Protein AF-A0A1Y2QG91-F1 (afdb_monomer_lite)

Structure (mmCIF, N/CA/C/O backbone):
data_AF-A0A1Y2QG91-F1
#
_entry.id   AF-A0A1Y2QG91-F1
#
loop_
_atom_site.group_PDB
_atom_site.id
_atom_site.type_symbol
_atom_site.label_atom_id
_atom_site.label_alt_id
_atom_site.label_comp_id
_atom_site.label_asym_id
_atom_site.label_entity_id
_atom_site.label_seq_id
_atom_site.pdbx_PDB_ins_code
_atom_site.Cartn_x
_atom_site.Cartn_y
_atom_site.Cartn_z
_atom_site.occupancy
_atom_site.B_iso_or_equiv
_atom_site.auth_seq_id
_atom_site.auth_comp_id
_atom_site.auth_asym_id
_atom_site.auth_atom_id
_atom_site.pdbx_PDB_model_num
ATOM 1 N N . MET A 1 1 ? 76.508 -3.876 62.300 1.00 39.12 1 MET A N 1
ATOM 2 C CA . MET A 1 1 ? 76.891 -2.492 61.946 1.00 39.12 1 MET A CA 1
ATOM 3 C C . MET A 1 1 ? 76.241 -2.135 60.609 1.00 39.12 1 MET A C 1
ATOM 5 O O . MET A 1 1 ? 76.324 -2.942 59.696 1.00 39.12 1 MET A O 1
ATOM 9 N N . HIS A 1 2 ? 75.529 -0.997 60.575 1.00 61.28 2 HIS A N 1
ATOM 10 C CA . HIS A 1 2 ? 74.931 -0.256 59.430 1.00 61.28 2 HIS A CA 1
ATOM 11 C C . HIS A 1 2 ? 75.944 0.043 58.288 1.00 61.28 2 HIS A C 1
ATOM 13 O O . HIS A 1 2 ? 77.131 -0.110 58.579 1.00 61.28 2 HIS A O 1
ATOM 19 N N . PRO A 1 3 ? 75.594 0.631 57.103 1.00 58.25 3 PRO A N 1
ATOM 20 C CA . PRO A 1 3 ? 74.303 0.960 56.439 1.00 58.25 3 PRO A CA 1
ATOM 21 C C . PRO A 1 3 ? 74.219 0.541 54.922 1.00 58.25 3 PRO A C 1
ATOM 23 O O . PRO A 1 3 ? 75.183 -0.003 54.388 1.00 58.25 3 PRO A O 1
ATOM 26 N N . PRO A 1 4 ? 73.090 0.809 54.212 1.00 69.50 4 PRO A N 1
ATOM 27 C CA . PRO A 1 4 ? 72.874 0.541 52.770 1.00 69.50 4 PRO A CA 1
ATOM 28 C C . PRO A 1 4 ? 73.442 1.645 51.844 1.00 69.50 4 PRO A C 1
ATOM 30 O O . PRO A 1 4 ? 73.833 2.702 52.341 1.00 69.50 4 PRO A O 1
ATOM 33 N N . PRO A 1 5 ? 73.500 1.441 50.510 1.00 60.12 5 PRO A N 1
ATOM 34 C CA . PRO A 1 5 ? 72.629 2.205 49.581 1.00 60.12 5 PRO A CA 1
ATOM 35 C C . PRO A 1 5 ? 72.340 1.437 48.261 1.00 60.12 5 PRO A C 1
ATOM 37 O O . PRO A 1 5 ? 72.948 0.414 47.991 1.00 60.12 5 PRO A O 1
ATOM 40 N N . LEU A 1 6 ? 71.508 1.835 47.303 1.00 56.88 6 LEU A N 1
ATOM 41 C CA . LEU A 1 6 ? 70.376 2.744 47.152 1.00 56.88 6 LEU A CA 1
ATOM 42 C C . LEU A 1 6 ? 69.718 2.299 45.837 1.00 56.88 6 LEU A C 1
ATOM 44 O O . LEU A 1 6 ? 70.398 1.931 44.879 1.00 56.88 6 LEU A O 1
ATOM 48 N N . SER A 1 7 ? 68.393 2.383 45.810 1.00 61.84 7 SER A N 1
ATOM 49 C CA . SER A 1 7 ? 67.563 2.365 44.609 1.00 61.84 7 SER A CA 1
ATOM 50 C C . SER A 1 7 ? 68.173 3.211 43.482 1.00 61.84 7 SER A C 1
ATOM 52 O O . SER A 1 7 ? 68.299 4.429 43.623 1.00 61.84 7 SER A O 1
ATOM 54 N N . GLN A 1 8 ? 68.523 2.583 42.356 1.00 50.44 8 GLN A N 1
ATOM 55 C CA . GLN A 1 8 ? 68.697 3.295 41.093 1.00 50.44 8 GLN A CA 1
ATOM 56 C C . GLN A 1 8 ? 67.371 3.252 40.343 1.00 50.44 8 GLN A C 1
ATOM 58 O O . GLN A 1 8 ? 66.987 2.241 39.757 1.00 50.44 8 GLN A O 1
ATOM 63 N N . GLY A 1 9 ? 66.657 4.375 40.400 1.00 50.38 9 GLY A N 1
ATOM 64 C CA . GLY A 1 9 ? 65.485 4.611 39.578 1.00 50.38 9 GLY A CA 1
ATOM 65 C C . GLY A 1 9 ? 65.847 4.493 38.101 1.00 50.38 9 GLY A C 1
ATOM 66 O O . GLY A 1 9 ? 66.672 5.252 37.591 1.00 50.38 9 GLY A O 1
ATOM 67 N N . THR A 1 10 ? 65.206 3.554 37.406 1.00 52.31 10 THR A N 1
ATOM 68 C CA . THR A 1 10 ? 65.198 3.524 35.945 1.00 52.31 10 THR A CA 1
ATOM 69 C C . THR A 1 10 ? 64.442 4.751 35.451 1.00 52.31 10 THR A C 1
ATOM 71 O O . THR A 1 10 ? 63.214 4.820 35.429 1.00 52.31 10 THR A O 1
ATOM 74 N N . VAL A 1 11 ? 65.234 5.756 35.107 1.00 50.78 11 VAL A N 1
ATOM 75 C CA . VAL A 1 11 ? 64.843 6.972 34.414 1.00 50.78 11 VAL A CA 1
ATOM 76 C C . VAL A 1 11 ? 64.274 6.652 33.029 1.00 50.78 11 VAL A C 1
ATOM 78 O O . VAL A 1 11 ? 64.921 6.049 32.185 1.00 50.78 11 VAL A O 1
ATOM 81 N N . MET A 1 12 ? 63.037 7.108 32.843 1.00 36.38 12 MET A N 1
ATOM 82 C CA . MET A 1 12 ? 62.461 7.738 31.650 1.00 36.38 12 MET A CA 1
ATOM 83 C C . MET A 1 12 ? 62.602 7.091 30.258 1.00 36.38 12 MET A C 1
ATOM 85 O O . MET A 1 12 ? 63.625 7.178 29.598 1.00 36.38 12 MET A O 1
ATOM 89 N N . LYS A 1 13 ? 61.407 6.744 29.757 1.00 45.72 13 LYS A N 1
ATOM 90 C CA . LYS A 1 13 ? 60.770 7.217 28.510 1.00 45.72 13 LYS A CA 1
ATOM 91 C C . LYS A 1 13 ? 61.374 6.838 27.144 1.00 45.72 13 LYS A C 1
ATOM 93 O O . LYS A 1 13 ? 62.510 7.129 26.813 1.00 45.72 13 LYS A O 1
ATOM 98 N N . LEU A 1 14 ? 60.403 6.495 26.290 1.00 42.97 14 LEU A N 1
ATOM 99 C CA . LEU A 1 14 ? 60.292 6.821 24.865 1.00 42.97 14 LEU A CA 1
ATOM 100 C C . LEU A 1 14 ? 60.845 5.786 23.879 1.00 42.97 14 LEU A C 1
ATOM 102 O O . LEU A 1 14 ? 62.000 5.821 23.486 1.00 42.97 14 LEU A O 1
ATOM 106 N N . ALA A 1 15 ? 59.942 4.952 23.368 1.00 42.81 15 ALA A N 1
ATOM 107 C CA . ALA A 1 15 ? 59.682 4.878 21.931 1.00 42.81 15 ALA A CA 1
ATOM 108 C C . ALA A 1 15 ? 58.481 3.955 21.708 1.00 42.81 15 ALA A C 1
ATOM 110 O O . ALA A 1 15 ? 58.620 2.743 21.554 1.00 42.81 15 ALA A O 1
ATOM 111 N N . ALA A 1 16 ? 57.283 4.537 21.685 1.00 46.66 16 ALA A N 1
ATOM 112 C CA . ALA A 1 16 ? 56.119 3.879 21.113 1.00 46.66 16 ALA A CA 1
ATOM 113 C C . ALA A 1 16 ? 56.346 3.736 19.599 1.00 46.66 16 ALA A C 1
ATOM 115 O O . ALA A 1 16 ? 55.945 4.587 18.811 1.00 46.66 16 ALA A O 1
ATOM 116 N N . ARG A 1 17 ? 57.038 2.674 19.180 1.00 47.66 17 ARG A N 1
ATOM 117 C CA . ARG A 1 17 ? 56.999 2.210 17.791 1.00 47.66 17 ARG A CA 1
ATOM 118 C C . ARG A 1 17 ? 55.769 1.327 17.678 1.00 47.66 17 ARG A C 1
ATOM 120 O O . ARG A 1 17 ? 55.836 0.119 17.883 1.00 47.66 17 ARG A O 1
ATOM 127 N N . ALA A 1 18 ? 54.630 1.966 17.431 1.00 56.25 18 ALA A N 1
ATOM 128 C CA . ALA A 1 18 ? 53.422 1.272 17.025 1.00 56.25 18 ALA A CA 1
ATOM 129 C C . ALA A 1 18 ? 53.731 0.538 15.713 1.00 56.25 18 ALA A C 1
ATOM 131 O O . ALA A 1 18 ? 53.834 1.147 14.649 1.00 56.25 18 ALA A O 1
ATOM 132 N N . PHE A 1 19 ? 53.942 -0.773 15.806 1.00 51.28 19 PHE A N 1
ATOM 133 C CA . PHE A 1 19 ? 53.908 -1.658 14.656 1.00 51.28 19 PHE A CA 1
ATOM 134 C C . PHE A 1 19 ? 52.470 -1.663 14.147 1.00 51.28 19 PHE A C 1
ATOM 136 O O . PHE A 1 19 ? 51.598 -2.320 14.717 1.00 51.28 19 PHE A O 1
ATOM 143 N N . ALA A 1 20 ? 52.235 -0.878 13.096 1.00 56.22 20 ALA A N 1
ATOM 144 C CA . ALA A 1 20 ? 51.034 -0.906 12.281 1.00 56.22 20 ALA A CA 1
ATOM 145 C C . ALA A 1 20 ? 50.854 -2.320 11.712 1.00 56.22 20 ALA A C 1
ATOM 147 O O . ALA A 1 20 ? 51.327 -2.651 10.628 1.00 56.22 20 ALA A O 1
ATOM 148 N N . SER A 1 21 ? 50.191 -3.168 12.489 1.00 55.06 21 SER A N 1
ATOM 149 C CA . SER A 1 21 ? 49.700 -4.462 12.046 1.00 55.06 21 SER A CA 1
ATOM 150 C C . SER A 1 21 ? 48.292 -4.207 11.537 1.00 55.06 21 SER A C 1
ATOM 152 O O . SER A 1 21 ? 47.344 -4.128 12.315 1.00 55.06 21 SER A O 1
ATOM 154 N N . LEU A 1 22 ? 48.182 -3.978 10.230 1.00 59.31 22 LEU A N 1
ATOM 155 C CA . LEU A 1 22 ? 46.922 -3.916 9.500 1.00 59.31 22 LEU A CA 1
ATOM 156 C C . LEU A 1 22 ? 46.243 -5.289 9.602 1.00 59.31 22 LEU A C 1
ATOM 158 O O . LEU A 1 22 ? 46.454 -6.168 8.771 1.00 59.31 22 LEU A O 1
ATOM 162 N N . VAL A 1 23 ? 45.464 -5.494 10.663 1.00 63.22 23 VAL A N 1
ATOM 163 C CA . VAL A 1 23 ? 44.579 -6.650 10.788 1.00 63.22 23 VAL A CA 1
ATOM 164 C C . VAL A 1 23 ? 43.371 -6.374 9.901 1.00 63.22 23 VAL A C 1
ATOM 166 O O . VAL A 1 23 ? 42.498 -5.575 10.233 1.00 63.22 23 VAL A O 1
ATOM 169 N N . LEU A 1 24 ? 43.363 -7.012 8.734 1.00 55.59 24 LEU A N 1
ATOM 170 C CA . LEU A 1 24 ? 42.239 -7.051 7.809 1.00 55.59 24 LEU A CA 1
ATOM 171 C C . LEU A 1 24 ? 41.059 -7.761 8.498 1.00 55.59 24 LEU A C 1
ATOM 173 O O . LEU A 1 24 ? 40.981 -8.988 8.508 1.00 55.59 24 LEU A O 1
ATOM 177 N N . VAL A 1 25 ? 40.158 -6.995 9.120 1.00 61.69 25 VAL A N 1
ATOM 178 C CA . VAL A 1 25 ? 38.905 -7.516 9.685 1.00 61.69 25 VAL A CA 1
ATOM 179 C C . VAL A 1 25 ? 37.984 -7.915 8.533 1.00 61.69 25 VAL A C 1
ATOM 181 O O . VAL A 1 25 ? 37.267 -7.097 7.962 1.00 61.69 25 VAL A O 1
ATOM 184 N N . GLY A 1 26 ? 38.010 -9.197 8.181 1.00 59.03 26 GLY A N 1
ATOM 185 C CA . GLY A 1 26 ? 36.961 -9.832 7.396 1.00 59.03 26 GLY A CA 1
ATOM 186 C C . GLY A 1 26 ? 35.796 -10.209 8.305 1.00 59.03 26 GLY A C 1
ATOM 187 O O . GLY A 1 26 ? 35.839 -11.271 8.903 1.00 59.03 26 GLY A O 1
ATOM 188 N N . MET A 1 27 ? 34.786 -9.343 8.421 1.00 62.25 27 MET A N 1
ATOM 189 C CA . MET A 1 27 ? 33.430 -9.645 8.923 1.00 62.25 27 MET A CA 1
ATOM 190 C C . MET A 1 27 ? 32.502 -8.472 8.544 1.00 62.25 27 MET A C 1
ATOM 192 O O . MET A 1 27 ? 32.074 -7.692 9.387 1.00 62.25 27 MET A O 1
ATOM 196 N N . ALA A 1 2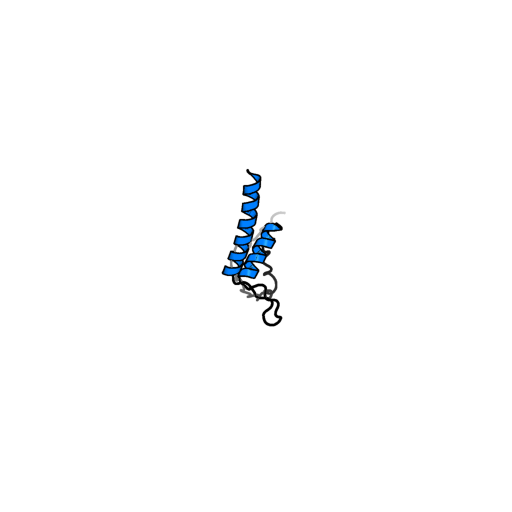8 ? 32.208 -8.300 7.255 1.00 56.62 28 ALA A N 1
ATOM 197 C CA . ALA A 1 28 ? 31.220 -7.324 6.786 1.00 56.62 28 ALA A CA 1
ATOM 198 C C . ALA A 1 28 ? 30.165 -8.050 5.942 1.00 56.62 28 ALA A C 1
ATOM 200 O O . ALA A 1 28 ? 30.187 -7.986 4.719 1.00 56.62 28 ALA A O 1
ATOM 201 N N . GLY A 1 29 ? 29.293 -8.822 6.598 1.00 57.28 29 GLY A N 1
ATOM 202 C CA . GLY A 1 29 ? 28.288 -9.635 5.899 1.00 57.28 29 GLY A CA 1
ATOM 203 C C . GLY A 1 29 ? 26.904 -9.728 6.542 1.00 57.28 29 GLY A C 1
ATOM 204 O O . GLY A 1 29 ? 26.007 -10.277 5.916 1.00 57.28 29 GLY A O 1
ATOM 205 N N . ALA A 1 30 ? 26.677 -9.211 7.754 1.00 60.91 30 ALA A N 1
ATOM 206 C CA . ALA A 1 30 ? 25.385 -9.389 8.422 1.00 60.91 30 ALA A CA 1
ATOM 207 C C . ALA A 1 30 ? 25.073 -8.263 9.415 1.00 60.91 30 ALA A C 1
ATOM 209 O O . ALA A 1 30 ? 25.218 -8.459 10.613 1.00 60.91 30 ALA A O 1
ATOM 210 N N . ALA A 1 31 ? 24.655 -7.084 8.943 1.00 58.06 31 ALA A N 1
ATOM 211 C CA . ALA A 1 31 ? 23.961 -6.110 9.799 1.00 58.06 31 ALA A CA 1
ATOM 212 C C . ALA A 1 31 ? 23.326 -4.965 8.993 1.00 58.06 31 ALA A C 1
ATOM 214 O O . ALA A 1 31 ? 23.616 -3.806 9.245 1.00 58.06 31 ALA A O 1
ATOM 215 N N . MET A 1 32 ? 22.464 -5.251 8.018 1.00 57.69 32 MET A N 1
ATOM 216 C CA . MET A 1 32 ? 21.551 -4.228 7.477 1.00 57.69 32 MET A CA 1
ATOM 217 C C . MET A 1 32 ? 20.124 -4.786 7.433 1.00 57.69 32 MET A C 1
ATOM 219 O O . MET A 1 32 ? 19.434 -4.711 6.425 1.00 57.69 32 MET A O 1
ATOM 223 N N . ALA A 1 33 ? 19.667 -5.378 8.537 1.00 57.50 33 ALA A N 1
ATOM 224 C CA . ALA A 1 33 ? 18.241 -5.371 8.833 1.00 57.50 33 ALA A CA 1
ATOM 225 C C . ALA A 1 33 ? 17.970 -4.038 9.539 1.00 57.50 33 ALA A C 1
ATOM 227 O O . ALA A 1 33 ? 17.992 -3.970 10.767 1.00 57.50 33 ALA A O 1
ATOM 228 N N . GLN A 1 34 ? 17.816 -2.952 8.769 1.00 60.34 34 GLN A N 1
ATOM 229 C CA . GLN A 1 34 ? 17.231 -1.726 9.306 1.00 60.34 34 GLN A CA 1
ATOM 230 C C . GLN A 1 34 ? 15.874 -2.126 9.891 1.00 60.34 34 GLN A C 1
ATOM 232 O O . GLN A 1 34 ? 14.971 -2.531 9.159 1.00 60.34 34 GLN A O 1
ATOM 237 N N . SER A 1 35 ? 15.742 -2.055 11.210 1.00 57.06 35 SER A N 1
ATOM 238 C CA . SER A 1 35 ? 14.471 -2.152 11.912 1.00 57.06 35 SER A CA 1
ATOM 239 C C . SER A 1 35 ? 13.603 -0.975 11.469 1.00 57.06 35 SER A C 1
ATOM 241 O O . SER A 1 35 ? 13.630 0.101 12.063 1.00 57.06 35 SER A O 1
ATOM 243 N N . ALA A 1 36 ? 12.875 -1.151 10.363 1.00 67.25 36 ALA A N 1
ATOM 244 C CA . ALA A 1 36 ? 11.850 -0.206 9.961 1.00 67.25 36 ALA A CA 1
ATOM 245 C C . ALA A 1 36 ? 10.828 -0.116 11.107 1.00 67.25 36 ALA A C 1
ATOM 247 O O . ALA A 1 36 ? 10.466 -1.158 11.668 1.00 67.25 36 ALA A O 1
ATOM 248 N N . PRO A 1 37 ? 10.385 1.095 11.494 1.00 66.50 37 PRO A N 1
ATOM 249 C CA . PRO A 1 37 ? 9.329 1.232 12.485 1.00 66.50 37 PRO A CA 1
ATOM 250 C C . PRO A 1 37 ? 8.127 0.390 12.051 1.00 66.50 37 PRO A C 1
ATOM 252 O O . PRO A 1 37 ? 7.782 0.353 10.866 1.00 66.50 37 PRO A O 1
ATOM 255 N N . ALA A 1 38 ? 7.532 -0.327 13.007 1.00 72.62 38 ALA A N 1
ATOM 256 C CA . ALA A 1 38 ? 6.367 -1.153 12.733 1.00 72.62 38 ALA A CA 1
ATOM 257 C C . ALA A 1 38 ? 5.277 -0.283 12.080 1.00 72.62 38 ALA A C 1
ATOM 259 O O . ALA A 1 38 ? 5.056 0.843 12.532 1.00 72.62 38 ALA A O 1
ATOM 260 N N . PRO A 1 39 ? 4.619 -0.758 11.008 1.00 75.94 39 PRO A N 1
ATOM 261 C CA . PRO A 1 39 ? 3.581 0.021 10.356 1.00 75.94 39 PRO A CA 1
ATOM 262 C C . PRO A 1 39 ? 2.436 0.283 11.340 1.00 75.94 39 PRO A C 1
ATOM 264 O O . PRO A 1 39 ? 1.966 -0.636 12.012 1.00 75.94 39 PRO A O 1
ATOM 267 N N . GLU A 1 40 ? 1.979 1.534 11.398 1.00 83.94 40 GLU A N 1
ATOM 268 C CA . GLU A 1 40 ? 0.800 1.924 12.176 1.00 83.94 40 GLU A CA 1
ATOM 269 C C . GLU A 1 40 ? -0.415 1.053 11.797 1.00 83.94 40 GLU A C 1
ATOM 271 O O . GLU A 1 40 ? -0.626 0.767 10.607 1.00 83.94 40 GLU A O 1
ATOM 276 N N . PRO A 1 41 ? -1.240 0.626 12.772 1.00 89.94 41 PRO A N 1
ATOM 277 C CA . PRO A 1 41 ? -2.402 -0.204 12.494 1.00 89.94 41 PRO A CA 1
ATOM 278 C C . PRO A 1 41 ? -3.411 0.552 11.623 1.00 89.94 41 PRO A C 1
ATOM 280 O O . PRO A 1 41 ? -3.846 1.658 11.943 1.00 89.94 41 PRO A O 1
ATOM 283 N N . LYS A 1 42 ? -3.829 -0.071 10.516 1.00 91.69 42 LYS A N 1
ATOM 284 C CA . LYS A 1 42 ? -4.825 0.499 9.601 1.00 91.69 42 LYS A CA 1
ATOM 285 C C . LYS A 1 42 ? -6.242 0.106 10.003 1.00 91.69 42 LYS A C 1
ATOM 287 O O . LYS A 1 42 ? -6.540 -1.049 10.296 1.00 91.69 42 LYS A O 1
ATOM 292 N N . THR A 1 43 ? -7.153 1.067 9.936 1.00 94.44 43 THR A N 1
ATOM 293 C CA . THR A 1 43 ? -8.594 0.834 10.054 1.00 94.44 43 THR A CA 1
ATOM 294 C C . THR A 1 43 ? -9.150 0.170 8.793 1.00 94.44 43 THR A C 1
ATOM 296 O O . THR A 1 43 ? -8.625 0.335 7.692 1.00 94.44 43 THR A O 1
ATOM 299 N N . ARG A 1 44 ? -10.295 -0.515 8.914 1.00 95.31 44 ARG A N 1
ATOM 300 C CA 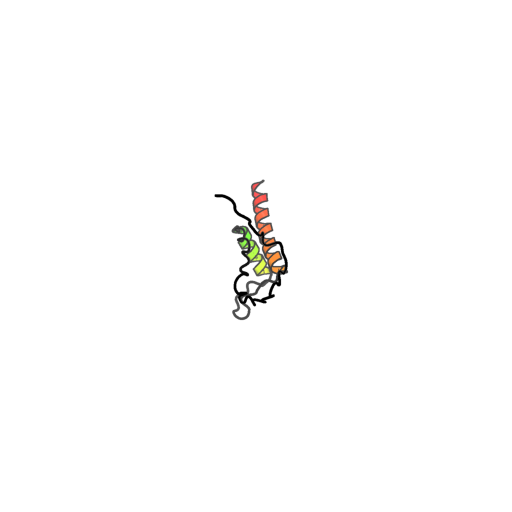. ARG A 1 44 ? -10.983 -1.109 7.754 1.00 95.31 44 ARG A CA 1
ATOM 301 C C . ARG A 1 44 ? -11.321 -0.078 6.669 1.00 95.31 44 ARG A C 1
ATOM 303 O O . ARG A 1 44 ? -11.198 -0.383 5.490 1.00 95.31 44 ARG A O 1
ATOM 310 N N . ALA A 1 45 ? -11.722 1.132 7.063 1.00 94.69 45 ALA A N 1
ATOM 311 C CA . ALA A 1 45 ? -12.036 2.208 6.125 1.00 94.69 45 ALA A CA 1
ATOM 312 C C . ALA A 1 45 ? -10.797 2.658 5.333 1.00 94.69 45 ALA A C 1
ATOM 314 O O . ALA A 1 45 ? -10.886 2.817 4.119 1.00 94.69 45 ALA A O 1
ATOM 315 N N . GLN A 1 46 ? -9.643 2.788 5.999 1.00 96.00 46 GLN A N 1
ATOM 316 C CA . GLN A 1 46 ? -8.365 3.071 5.337 1.00 96.00 46 GLN A CA 1
ATOM 317 C C . GLN A 1 46 ? -8.014 1.984 4.321 1.00 96.00 46 GLN A C 1
ATOM 319 O O . GLN A 1 46 ? -7.760 2.303 3.167 1.00 96.00 46 GLN A O 1
ATOM 324 N N . VAL A 1 47 ? -8.065 0.709 4.723 1.00 96.56 47 VAL A N 1
ATOM 325 C CA . VAL A 1 47 ? -7.719 -0.420 3.841 1.00 96.56 47 VAL A CA 1
ATOM 326 C C . VAL A 1 47 ? -8.616 -0.463 2.601 1.00 96.56 47 VAL A C 1
ATOM 328 O O . VAL A 1 47 ? -8.122 -0.647 1.493 1.00 96.56 47 VAL A O 1
ATOM 331 N N . VAL A 1 48 ? -9.927 -0.263 2.760 1.00 97.44 48 VAL A N 1
ATOM 332 C CA . VAL A 1 48 ? -10.859 -0.246 1.621 1.00 97.44 48 VAL A CA 1
ATOM 333 C C . VAL A 1 48 ? -10.563 0.924 0.683 1.00 97.44 48 VAL A C 1
ATOM 335 O O . VAL A 1 48 ? -10.531 0.725 -0.528 1.00 97.44 48 VAL A O 1
ATOM 338 N N . ALA A 1 49 ? -10.315 2.122 1.215 1.00 97.62 49 ALA A N 1
ATOM 339 C CA . ALA A 1 49 ? -10.001 3.291 0.396 1.00 97.62 49 ALA A CA 1
ATOM 340 C C . ALA A 1 49 ? -8.679 3.125 -0.372 1.00 97.62 49 ALA A C 1
ATOM 342 O O . ALA A 1 49 ? -8.628 3.398 -1.569 1.00 97.62 49 ALA A O 1
ATOM 343 N N . GLU A 1 50 ? -7.640 2.612 0.288 1.00 97.19 50 GLU A N 1
ATOM 344 C CA . GLU A 1 50 ? -6.362 2.276 -0.346 1.00 97.19 50 GLU A CA 1
ATOM 345 C C . GLU A 1 50 ? -6.535 1.238 -1.464 1.00 97.19 50 GLU A C 1
ATOM 347 O O . GLU A 1 50 ? -6.010 1.408 -2.563 1.00 97.19 50 GLU A O 1
ATOM 352 N N . MET A 1 51 ? -7.310 0.178 -1.215 1.00 96.25 51 MET A N 1
ATOM 353 C CA . MET A 1 51 ? -7.558 -0.879 -2.197 1.00 96.25 51 MET A CA 1
ATOM 354 C C . MET A 1 51 ? -8.332 -0.367 -3.421 1.00 96.25 51 MET A C 1
ATOM 356 O O . MET A 1 51 ? -8.024 -0.744 -4.552 1.00 96.25 51 MET A O 1
ATOM 360 N N . LEU A 1 52 ? -9.328 0.499 -3.220 1.00 97.38 52 LEU A N 1
ATOM 361 C CA . LEU A 1 52 ? -10.066 1.122 -4.322 1.00 97.38 52 LEU A CA 1
ATOM 362 C C . LEU A 1 52 ? -9.154 2.003 -5.181 1.00 97.38 52 LEU A C 1
ATOM 364 O O . LEU A 1 52 ? -9.245 1.955 -6.407 1.00 97.38 52 LEU A O 1
ATOM 368 N N . GLU A 1 53 ? -8.248 2.752 -4.554 1.00 97.81 53 GLU A N 1
ATOM 369 C CA . GLU A 1 53 ? -7.278 3.576 -5.272 1.00 97.81 53 GLU A CA 1
ATOM 370 C C . GLU A 1 53 ? -6.271 2.716 -6.049 1.00 97.81 53 GLU A C 1
ATOM 372 O O . GLU A 1 53 ? -6.027 2.966 -7.228 1.00 97.81 53 GLU A O 1
ATOM 377 N N . ALA A 1 54 ? -5.769 1.631 -5.452 1.00 96.19 54 ALA A N 1
ATOM 378 C CA . ALA A 1 54 ? -4.900 0.678 -6.142 1.00 96.19 54 ALA A CA 1
ATOM 379 C C . ALA A 1 54 ? -5.587 0.050 -7.370 1.00 96.19 54 ALA A C 1
ATOM 381 O O . ALA A 1 54 ? -4.967 -0.114 -8.423 1.00 96.19 54 ALA A O 1
ATOM 382 N N . ARG A 1 55 ? -6.889 -0.253 -7.271 1.00 94.38 55 ARG A N 1
ATOM 383 C CA . A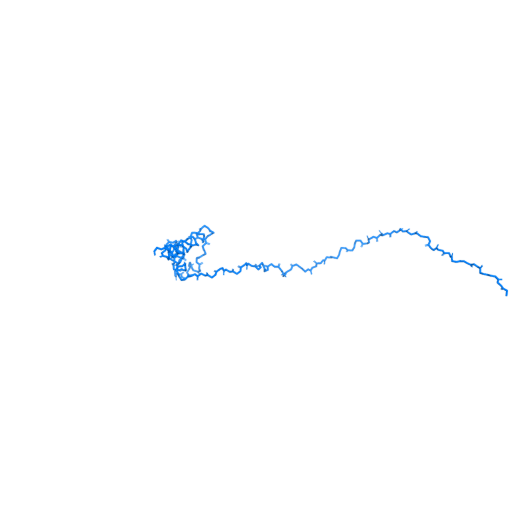RG A 1 55 ? -7.691 -0.705 -8.417 1.00 94.38 55 ARG A CA 1
ATOM 384 C C . ARG A 1 55 ? -7.815 0.383 -9.485 1.00 94.38 55 ARG A C 1
ATOM 386 O O . ARG A 1 55 ? -7.652 0.074 -10.662 1.00 94.38 55 ARG A O 1
ATOM 393 N N . ARG A 1 56 ? -8.083 1.636 -9.100 1.00 96.38 56 ARG A N 1
ATOM 394 C CA . ARG A 1 56 ? -8.179 2.783 -10.025 1.00 96.38 56 ARG A CA 1
ATOM 395 C C . ARG A 1 56 ? -6.880 2.998 -10.807 1.00 96.38 56 ARG A C 1
ATOM 397 O O . ARG A 1 56 ? -6.930 3.363 -11.977 1.00 96.38 56 ARG A O 1
ATOM 404 N N . LEU A 1 57 ? -5.740 2.747 -10.166 1.00 95.50 57 LEU A N 1
ATOM 405 C CA . LEU A 1 57 ? -4.405 2.815 -10.765 1.00 95.50 57 LEU A CA 1
ATOM 406 C C . LEU A 1 57 ? -4.053 1.590 -11.630 1.00 95.50 57 LEU A C 1
ATOM 408 O O . LEU A 1 57 ? -2.985 1.558 -12.230 1.00 95.50 57 LEU A O 1
ATOM 412 N N . GLY A 1 58 ? -4.921 0.575 -11.710 1.00 92.94 58 GLY A N 1
ATOM 413 C CA . GLY A 1 58 ? -4.654 -0.639 -12.488 1.00 92.94 58 GLY A CA 1
ATOM 414 C C . GLY A 1 58 ? -3.573 -1.541 -11.882 1.00 92.94 58 GLY A C 1
ATOM 415 O O . GLY A 1 58 ? -2.986 -2.357 -12.588 1.00 92.94 58 GLY A O 1
ATOM 416 N N . LEU A 1 59 ? -3.302 -1.406 -10.579 1.00 93.50 59 LEU A N 1
ATOM 417 C CA . LEU A 1 59 ? -2.273 -2.181 -9.872 1.00 93.50 59 LEU A CA 1
ATOM 418 C C . LEU A 1 59 ? -2.779 -3.551 -9.396 1.00 93.50 59 LEU A C 1
ATOM 420 O O . LEU A 1 59 ? -1.987 -4.404 -9.012 1.00 93.50 59 LEU A O 1
ATOM 424 N N . MET A 1 60 ? -4.095 -3.773 -9.423 1.00 90.56 60 MET A N 1
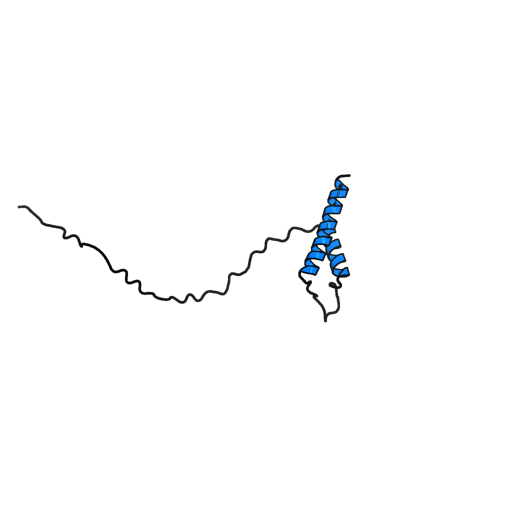ATOM 425 C CA . MET A 1 60 ? -4.732 -5.039 -9.045 1.00 90.56 60 MET A CA 1
ATOM 426 C C . MET A 1 60 ? -5.011 -5.917 -10.272 1.00 90.56 60 MET A C 1
ATOM 428 O O . MET A 1 60 ? -6.155 -6.309 -10.509 1.00 90.56 60 MET A O 1
ATOM 432 N N . ASP A 1 61 ? -3.979 -6.182 -11.072 1.00 83.75 61 ASP A N 1
ATOM 433 C CA . ASP A 1 61 ? -4.062 -7.152 -12.166 1.00 83.75 61 ASP A CA 1
ATOM 434 C C . ASP A 1 61 ? -4.058 -8.582 -11.598 1.00 83.75 61 ASP A C 1
ATOM 436 O O . ASP A 1 61 ? -3.338 -8.879 -10.645 1.00 83.75 61 ASP A O 1
ATOM 440 N N . THR A 1 62 ? -4.884 -9.462 -12.158 1.00 82.75 62 THR A N 1
ATOM 441 C CA . THR A 1 62 ? -4.979 -10.879 -11.768 1.00 82.75 62 THR A CA 1
ATOM 442 C C . THR A 1 62 ? -4.362 -11.814 -12.804 1.00 82.75 62 THR A C 1
ATOM 444 O O . THR A 1 62 ? -4.368 -13.028 -12.604 1.00 82.75 62 THR A O 1
ATOM 447 N N . GLN A 1 63 ? -3.867 -11.284 -13.926 1.00 86.25 63 GLN A N 1
ATOM 448 C CA . GLN A 1 63 ? -3.152 -12.067 -14.928 1.00 86.25 63 GLN A CA 1
ATOM 449 C C . GLN A 1 63 ? -1.770 -12.455 -14.391 1.00 86.25 63 GLN A C 1
ATOM 451 O O . GLN A 1 63 ? -1.021 -11.606 -13.908 1.00 86.25 63 GLN A O 1
ATOM 456 N N . VAL A 1 64 ? -1.422 -13.740 -14.500 1.00 81.56 64 VAL A N 1
ATOM 457 C CA . VAL A 1 64 ? -0.173 -14.301 -13.948 1.00 81.56 64 VAL A CA 1
ATOM 458 C C . VAL A 1 64 ? 1.069 -13.594 -14.504 1.00 81.56 64 VAL A C 1
ATOM 460 O O . VAL A 1 64 ? 2.020 -13.372 -13.766 1.00 81.56 64 VAL A O 1
ATOM 463 N N . GLU A 1 65 ? 1.033 -13.176 -15.771 1.00 86.44 65 GLU A N 1
ATOM 464 C CA . GLU A 1 65 ? 2.152 -12.523 -16.469 1.00 86.44 65 GLU A CA 1
ATOM 465 C C . GLU A 1 65 ? 2.544 -11.158 -15.871 1.00 86.44 65 GLU A C 1
ATOM 467 O O . GLU A 1 65 ? 3.675 -10.708 -16.015 1.00 86.44 65 GLU A O 1
ATOM 472 N N . ASN A 1 66 ? 1.612 -10.481 -15.196 1.00 81.81 66 ASN A N 1
ATOM 473 C CA . ASN A 1 66 ? 1.773 -9.097 -14.740 1.00 81.81 66 ASN A CA 1
ATOM 474 C C . ASN A 1 66 ? 1.535 -8.952 -13.226 1.00 81.81 66 ASN A C 1
ATOM 476 O O . ASN A 1 66 ? 1.283 -7.852 -12.726 1.00 81.81 66 ASN A O 1
ATOM 480 N N . TYR A 1 67 ? 1.602 -10.069 -12.492 1.00 84.44 67 TYR A N 1
ATOM 481 C CA . TYR A 1 67 ? 1.401 -10.123 -11.049 1.00 84.44 67 TYR A CA 1
ATOM 482 C C . TYR A 1 67 ? 2.665 -10.612 -10.315 1.00 84.44 67 TYR A C 1
ATOM 484 O O . TYR A 1 67 ? 3.224 -11.644 -10.684 1.00 84.44 67 TYR A O 1
ATOM 492 N N . PRO A 1 68 ? 3.091 -9.946 -9.224 1.00 86.06 68 PRO A N 1
ATOM 493 C CA . PRO A 1 68 ? 2.514 -8.728 -8.660 1.00 86.06 68 PRO A CA 1
ATOM 494 C C . PRO A 1 68 ? 3.025 -7.461 -9.361 1.00 86.06 68 PRO A C 1
ATOM 496 O O . PRO A 1 68 ? 4.230 -7.250 -9.506 1.00 86.06 68 PRO A O 1
ATOM 499 N N . ARG A 1 69 ? 2.108 -6.550 -9.699 1.00 89.19 69 ARG A N 1
ATOM 500 C CA . ARG A 1 69 ? 2.457 -5.169 -10.053 1.00 89.19 69 ARG A CA 1
ATOM 501 C C . ARG A 1 69 ? 2.966 -4.442 -8.813 1.00 89.19 69 ARG A C 1
ATOM 503 O O . ARG A 1 69 ? 2.224 -4.246 -7.851 1.00 89.19 69 ARG A O 1
ATOM 510 N N . GLN A 1 70 ? 4.223 -4.014 -8.843 1.00 91.38 70 GLN A N 1
ATOM 511 C CA . GLN A 1 70 ? 4.758 -3.140 -7.805 1.00 91.38 70 GLN A CA 1
ATOM 512 C C . GLN A 1 70 ? 4.374 -1.691 -8.092 1.00 91.38 70 GLN A C 1
ATOM 514 O O . GLN A 1 70 ? 4.591 -1.194 -9.196 1.00 91.38 70 GLN A O 1
ATOM 519 N N . ALA A 1 71 ? 3.811 -1.020 -7.089 1.00 93.38 71 ALA A N 1
ATOM 520 C CA . ALA A 1 71 ? 3.535 0.405 -7.165 1.00 93.38 71 ALA A CA 1
ATOM 521 C C . ALA A 1 71 ? 4.850 1.196 -7.185 1.00 93.38 71 ALA A C 1
ATOM 523 O O . ALA A 1 71 ? 5.762 0.936 -6.396 1.00 93.38 71 ALA A O 1
ATOM 524 N N . THR A 1 72 ? 4.925 2.209 -8.040 1.00 96.50 72 THR A N 1
ATOM 525 C CA . THR A 1 72 ? 5.946 3.253 -7.934 1.00 96.50 72 THR A CA 1
ATOM 526 C C . THR A 1 72 ? 5.766 4.040 -6.632 1.00 96.50 72 THR A C 1
ATOM 528 O O . THR A 1 72 ? 4.699 4.036 -6.016 1.00 96.50 72 THR A O 1
ATOM 531 N N . ALA A 1 73 ? 6.796 4.779 -6.211 1.00 95.44 73 ALA A N 1
ATOM 532 C CA . ALA A 1 73 ? 6.720 5.600 -5.000 1.00 95.44 73 ALA A CA 1
ATOM 533 C C . ALA A 1 73 ? 5.567 6.622 -5.046 1.00 95.44 73 ALA A C 1
ATOM 535 O O . ALA A 1 73 ? 4.902 6.861 -4.039 1.00 95.44 73 ALA A O 1
ATOM 536 N N . VAL A 1 74 ? 5.306 7.192 -6.226 1.00 97.56 74 VAL A N 1
ATOM 537 C CA . VAL A 1 74 ? 4.225 8.161 -6.435 1.00 97.56 74 VAL A CA 1
ATOM 538 C C . VAL A 1 74 ? 2.857 7.494 -6.286 1.00 97.56 74 VAL A C 1
ATOM 540 O O . VAL A 1 74 ? 1.994 8.018 -5.588 1.00 97.56 74 VAL A O 1
ATOM 543 N N . GLU A 1 75 ? 2.657 6.325 -6.892 1.00 97.12 75 GLU A N 1
ATOM 544 C CA . GLU A 1 75 ? 1.406 5.563 -6.776 1.00 97.12 75 GLU A CA 1
ATOM 545 C C . GLU A 1 75 ? 1.164 5.083 -5.342 1.00 97.12 75 GLU A C 1
ATOM 547 O O . GLU A 1 75 ? 0.054 5.198 -4.824 1.00 97.12 75 GLU A O 1
ATOM 552 N N . ALA A 1 76 ? 2.210 4.605 -4.666 1.00 95.88 76 ALA A N 1
ATOM 553 C CA . ALA A 1 76 ? 2.132 4.190 -3.270 1.00 95.88 76 ALA A CA 1
ATOM 554 C C . ALA A 1 76 ? 1.720 5.349 -2.348 1.00 95.88 76 ALA A C 1
ATOM 556 O O . ALA A 1 76 ? 0.926 5.155 -1.423 1.00 95.88 76 ALA A O 1
ATOM 557 N N . GLU A 1 77 ? 2.218 6.561 -2.609 1.00 97.12 77 GLU A N 1
ATOM 558 C CA . GLU A 1 77 ? 1.797 7.752 -1.873 1.00 97.12 77 GLU A CA 1
ATOM 559 C C . GLU A 1 77 ? 0.331 8.096 -2.156 1.00 97.12 77 GLU A C 1
ATOM 561 O O . GLU A 1 77 ? -0.425 8.349 -1.220 1.00 97.12 77 GLU A O 1
ATOM 566 N N . GLN A 1 78 ? -0.114 8.036 -3.415 1.00 97.50 78 GLN A N 1
ATOM 567 C CA . GLN A 1 78 ? -1.520 8.279 -3.769 1.00 97.50 78 GLN A CA 1
ATOM 568 C C . GLN A 1 78 ? -2.466 7.316 -3.044 1.00 97.50 78 GLN A C 1
ATOM 570 O O . GLN A 1 78 ? -3.455 7.750 -2.446 1.00 97.50 78 GLN A O 1
ATOM 575 N N . ILE A 1 79 ? -2.117 6.028 -3.022 1.00 97.25 79 ILE A N 1
ATOM 576 C CA . ILE A 1 79 ? -2.844 4.997 -2.279 1.00 97.25 79 ILE A CA 1
ATOM 577 C C . ILE A 1 79 ? -2.902 5.364 -0.794 1.00 97.25 79 ILE A C 1
ATOM 579 O O . ILE A 1 79 ? -3.992 5.440 -0.226 1.00 97.25 79 ILE A O 1
ATOM 583 N N . ARG A 1 80 ? -1.756 5.672 -0.170 1.00 95.19 80 ARG A N 1
ATOM 584 C CA . ARG A 1 80 ? -1.690 6.061 1.250 1.00 95.19 80 ARG A CA 1
ATOM 585 C C . ARG A 1 80 ? -2.596 7.255 1.553 1.00 95.19 80 ARG A C 1
ATOM 587 O O . ARG A 1 80 ? -3.339 7.231 2.535 1.00 95.19 80 ARG A O 1
ATOM 594 N N . GLN A 1 81 ? -2.575 8.280 0.705 1.00 96.50 81 GLN A N 1
ATOM 595 C CA . GLN A 1 81 ? -3.405 9.472 0.874 1.00 96.50 81 GLN A CA 1
ATOM 596 C C . GLN A 1 81 ? -4.904 9.160 0.785 1.00 96.50 81 GLN A C 1
ATOM 598 O O . GLN A 1 81 ? -5.691 9.749 1.529 1.00 96.50 81 GLN A O 1
ATOM 603 N N . ALA A 1 82 ? -5.322 8.214 -0.064 1.00 96.94 82 ALA A N 1
ATOM 604 C CA . ALA A 1 82 ? -6.712 7.755 -0.104 1.00 96.94 82 ALA A CA 1
ATOM 605 C C . ALA A 1 82 ? -7.147 7.148 1.243 1.00 96.94 82 ALA A C 1
ATOM 607 O O . ALA A 1 82 ? -8.212 7.491 1.765 1.00 96.94 82 ALA A O 1
ATOM 608 N N . GLY A 1 83 ? -6.284 6.332 1.855 1.00 95.31 83 GLY A N 1
ATOM 609 C CA . GLY A 1 83 ? -6.497 5.808 3.204 1.00 95.31 83 GLY A CA 1
ATOM 610 C C . GLY A 1 83 ? -6.638 6.917 4.249 1.00 95.31 83 GLY A C 1
ATOM 611 O O . GLY A 1 83 ? -7.612 6.948 5.006 1.00 95.31 83 GLY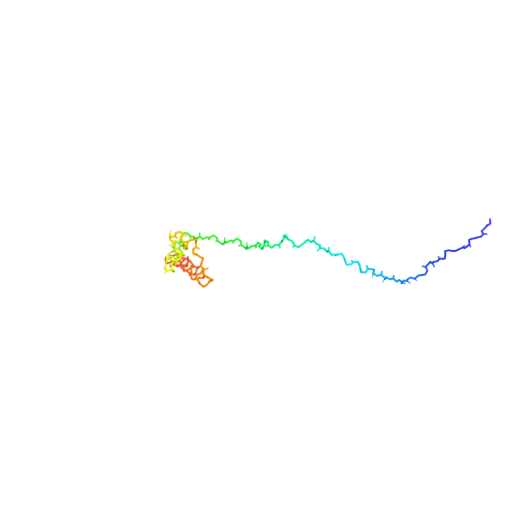 A O 1
ATOM 612 N N . LEU A 1 84 ? -5.699 7.867 4.276 1.00 94.50 84 LEU A N 1
ATOM 613 C CA . LEU A 1 84 ? -5.700 8.968 5.249 1.00 94.50 84 LEU A CA 1
ATOM 614 C C . LEU A 1 84 ? -6.974 9.821 5.172 1.00 94.50 84 LEU A C 1
ATOM 616 O O . LEU A 1 84 ? -7.568 10.129 6.207 1.00 94.50 84 LEU A O 1
ATOM 620 N N . LYS A 1 85 ? -7.451 10.129 3.961 1.00 93.69 85 LYS A N 1
ATOM 621 C CA . LYS A 1 85 ? -8.714 10.857 3.752 1.00 93.69 85 LYS A CA 1
ATOM 622 C C . LYS A 1 85 ? -9.912 10.106 4.336 1.00 93.69 85 LYS A C 1
ATOM 624 O O . LYS A 1 85 ? -10.758 10.711 4.995 1.00 93.69 85 LYS A O 1
ATOM 629 N N . ALA A 1 86 ? -9.968 8.786 4.151 1.00 92.19 86 ALA A N 1
ATOM 630 C CA . ALA A 1 86 ? -11.039 7.957 4.703 1.00 92.19 86 ALA A CA 1
ATOM 631 C C . ALA A 1 86 ? -11.028 7.925 6.242 1.00 92.19 86 ALA A C 1
ATOM 633 O O . ALA A 1 86 ? -12.090 7.914 6.867 1.00 92.19 86 ALA A O 1
ATOM 634 N N . ALA A 1 87 ? -9.848 7.966 6.866 1.00 88.38 87 ALA A N 1
ATOM 635 C CA . ALA A 1 87 ? -9.737 8.077 8.321 1.00 88.38 87 ALA A CA 1
ATOM 636 C C . ALA A 1 87 ? -10.234 9.432 8.843 1.00 88.38 87 ALA A C 1
ATOM 638 O O . ALA A 1 87 ? -10.999 9.476 9.804 1.00 88.38 87 ALA A O 1
ATOM 639 N N . GLN A 1 88 ? -9.856 10.528 8.180 1.00 85.62 88 GLN A N 1
ATOM 640 C CA . GLN A 1 88 ? -10.258 11.886 8.563 1.00 85.62 88 GLN A CA 1
ATOM 641 C C . GLN A 1 88 ? -11.768 12.120 8.421 1.00 85.62 88 GLN A C 1
ATOM 643 O O . GLN A 1 88 ? -12.376 12.765 9.277 1.00 85.62 88 GLN A O 1
ATOM 648 N N . GLY A 1 89 ? -12.393 11.563 7.377 1.00 77.69 89 GLY A N 1
ATOM 649 C CA . GLY A 1 89 ? -13.844 11.644 7.187 1.00 77.69 89 GLY A CA 1
ATOM 650 C C . GLY A 1 89 ? -14.634 11.017 8.341 1.00 77.69 89 GLY A C 1
ATOM 651 O O . GLY A 1 89 ? -15.668 11.549 8.743 1.00 77.69 89 GLY A O 1
ATOM 652 N N . LYS A 1 90 ? -14.115 9.935 8.938 1.00 68.81 90 LYS A N 1
ATOM 653 C CA . LYS A 1 90 ? -14.721 9.306 10.119 1.00 68.81 90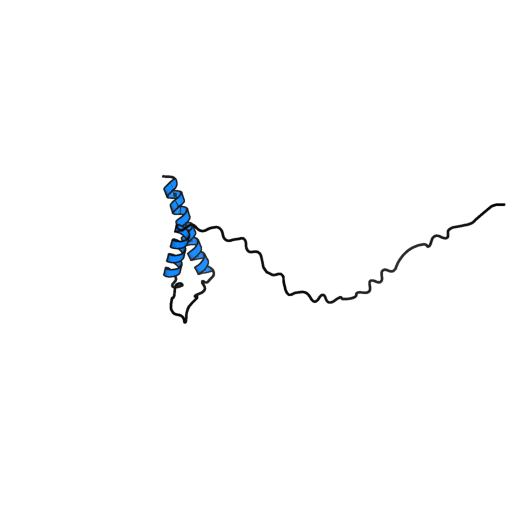 LYS A CA 1
ATOM 654 C C . LYS A 1 90 ? -14.619 10.198 11.359 1.00 68.81 90 LYS A C 1
ATOM 656 O O . LYS A 1 90 ? -15.596 10.312 12.092 1.00 68.81 90 LYS A O 1
ATOM 661 N N . THR A 1 91 ? -13.480 10.863 11.560 1.00 63.28 91 THR A N 1
ATOM 662 C CA . THR A 1 91 ? -13.284 11.810 12.669 1.00 63.28 91 THR A CA 1
ATOM 663 C C . THR A 1 91 ? -14.255 12.989 12.581 1.00 63.28 91 THR A C 1
ATOM 665 O O . THR A 1 91 ? -14.857 13.366 13.580 1.00 63.28 91 THR A O 1
ATOM 668 N N . GLN A 1 92 ? -14.482 13.537 11.384 1.00 62.00 92 GLN A N 1
ATOM 669 C CA . GLN A 1 92 ? -15.414 14.656 11.196 1.00 62.00 92 GLN A CA 1
ATOM 670 C C . GLN A 1 92 ? -16.883 14.274 11.438 1.00 62.00 92 GLN A C 1
ATOM 672 O O . GLN A 1 92 ? -17.663 15.103 11.898 1.00 62.00 92 GLN A O 1
ATOM 677 N N . LEU A 1 93 ? -17.268 13.026 11.151 1.00 61.97 93 LEU A N 1
ATOM 678 C CA . LEU A 1 93 ? -18.628 12.539 11.400 1.00 61.97 93 LEU A CA 1
ATOM 679 C C . LEU A 1 93 ? -18.908 12.321 12.896 1.00 61.97 93 LEU A C 1
ATOM 681 O O . LEU A 1 93 ? -20.050 12.441 13.316 1.00 61.97 93 LEU A O 1
ATOM 685 N N . SER A 1 94 ? -17.883 12.036 13.705 1.00 61.59 94 SER A N 1
ATOM 686 C CA . SER A 1 94 ? -18.032 11.880 15.160 1.00 61.59 94 SER A CA 1
ATOM 687 C C . SER A 1 94 ? -18.120 13.193 15.951 1.00 61.59 94 SER A C 1
ATOM 689 O O . SER A 1 94 ? -18.385 13.145 17.146 1.00 61.59 94 SER A O 1
ATOM 691 N N . LEU A 1 95 ? -17.878 14.349 15.320 1.00 59.97 95 LEU A N 1
ATOM 692 C CA . LEU A 1 95 ? -17.906 15.672 15.964 1.00 59.97 95 LEU A CA 1
ATOM 693 C C . LEU A 1 95 ? -19.153 16.510 15.609 1.00 59.97 95 LEU A C 1
ATOM 695 O O . LEU A 1 95 ? -19.186 17.702 15.915 1.00 59.97 95 LEU A O 1
ATOM 699 N N . ARG A 1 96 ? -20.150 15.923 14.942 1.00 53.75 96 ARG A N 1
ATOM 700 C CA . ARG A 1 96 ? -21.388 16.606 14.538 1.00 53.75 96 ARG A CA 1
ATOM 701 C C . ARG A 1 96 ? -22.609 16.063 15.255 1.00 53.75 96 ARG A C 1
ATOM 703 O O . ARG A 1 96 ? -22.613 14.852 15.559 1.00 53.75 96 ARG A O 1
#

Secondary structure (DSSP, 8-state):
----------------------------SS-----PPPPPPPPHHHHHHHHHHHHHTT-----GGG-SPPPPHHHHHHHHHHHHHHHHHHHHHTT-

Sequence (96 aa):
MHPPPLSQGTVMKLAARAFASLVLVGMAGAAMAQSAPAPEPKTRAQVVAEMLEARRLGLMDTQVENYPRQATAVEAEQIRQAGLKAAQGKTQLSLR

Radius of gyration: 34.76 Å; chains: 1; bounding box: 98×31×78 Å

pLDDT: mean 75.58, std 18.88, range [36.38, 97.81]

Foldseek 3Di:
DDDDDDDDDPDDDDDPPPPPPPPPDPDDDDDPPPPDPDDDDADPQLVVQLVVLCVVVVQPDPDPVCPRRDDDPVSNVVSNVSSVVSVVVVVVVVVD